Protein AF-A0A963RTE0-F1 (afdb_monomer_lite)

Foldseek 3Di:
DDKDKDKADDDPPGDDDDDQDKDKDKDKDWDDDDQPDDPDPPDDTDDPGDDIDIDIDIDSQKIKIKIKDLQAKKKKWKAWPWFWDFPPFTDQCQLKDKAKPDPLDGDHRHGSHGIGDIDIRQADDPDPDDNSIRTDMIIIGIDGHDDDGDDGHTDTDMDMDMDHD

pLDDT: mean 88.86, std 9.81, range [54.72, 98.31]

Radius of gyration: 22.23 Å; chains: 1; bounding box: 60×28×71 Å

Sequence (165 aa):
KFLFFRIGDGALPNVGGTTPAVSFNVSAAIPAQPTTPVSGSNTGVNWSGGAPSFTVTPSGNVLPVEVRSNGGQVSLRAAVTTPLTSGSATIPMSDVGVTSSDAALPAPAIPATGTGTAVNVTGGGSGAYNSLVTLRSANWTFSLASGNYAAGVYNGQVTFTASTP

Secondary structure (DSSP, 8-state):
--EEEEESSEETTEEP-S----EEEEEEEPPP---PPPSSTT------PPPPEEEEEEES-EEEEEEEESSSSEEEEEEEEEEEEETTEEE-GGGEEEEES-TTSPPPPPPSSEE---EEEPSEESSS--TTSEEEEEEEEEEEPP--PPSS--EEEEEEEEE--

Structure (mmCIF, N/CA/C/O backbone):
data_AF-A0A963RTE0-F1
#
_entry.id   AF-A0A963RTE0-F1
#
loop_
_atom_site.group_PDB
_atom_site.id
_atom_site.type_symbol
_atom_site.label_atom_id
_atom_site.label_alt_id
_atom_site.label_comp_id
_atom_site.label_asym_id
_atom_site.label_entity_id
_atom_site.label_seq_id
_atom_site.pdbx_PDB_ins_code
_atom_site.Cartn_x
_atom_site.Cartn_y
_atom_site.Cartn_z
_atom_site.occupancy
_atom_site.B_iso_or_equiv
_atom_site.auth_seq_id
_atom_site.auth_comp_id
_atom_site.auth_asym_id
_atom_site.auth_atom_id
_atom_site.pdbx_PDB_model_num
ATOM 1 N N . LYS A 1 1 ? 21.788 3.298 -18.375 1.00 78.81 1 LYS A N 1
ATOM 2 C CA . LYS A 1 1 ? 20.495 2.629 -18.094 1.00 78.81 1 LYS A CA 1
ATOM 3 C C . LYS A 1 1 ? 19.726 3.480 -17.100 1.00 78.81 1 LYS A C 1
ATOM 5 O O . LYS A 1 1 ? 20.361 4.028 -16.210 1.00 78.81 1 LYS A O 1
ATOM 10 N N . PHE A 1 2 ? 18.419 3.642 -17.282 1.00 88.31 2 PHE A N 1
ATOM 11 C CA . PHE A 1 2 ? 17.582 4.432 -16.385 1.00 88.31 2 PHE A CA 1
ATOM 12 C C . PHE A 1 2 ? 16.470 3.565 -15.786 1.00 88.31 2 PHE A C 1
ATOM 14 O O . PHE A 1 2 ? 15.949 2.651 -16.434 1.00 88.31 2 PHE A O 1
ATOM 21 N N . LEU A 1 3 ? 16.111 3.877 -14.548 1.00 91.44 3 LEU A N 1
ATOM 22 C CA . LEU A 1 3 ? 14.943 3.351 -13.867 1.00 91.44 3 LEU A CA 1
ATOM 23 C C . LEU A 1 3 ? 14.302 4.510 -13.115 1.00 91.44 3 LEU A C 1
ATOM 25 O O . LEU A 1 3 ? 14.962 5.196 -12.340 1.00 91.44 3 LEU A O 1
ATOM 29 N N . PHE A 1 4 ? 13.023 4.719 -13.371 1.00 91.50 4 PHE A N 1
ATOM 30 C CA . PHE A 1 4 ? 12.181 5.644 -12.644 1.00 91.50 4 PHE A CA 1
ATOM 31 C C . PHE A 1 4 ? 11.010 4.857 -12.076 1.00 91.50 4 PHE A C 1
ATOM 33 O O . PHE A 1 4 ? 10.331 4.127 -12.801 1.00 91.50 4 PHE A O 1
ATOM 40 N N . PHE A 1 5 ? 10.793 5.013 -10.781 1.00 92.19 5 PHE A N 1
ATOM 41 C CA . PHE A 1 5 ? 9.660 4.449 -10.077 1.00 92.19 5 PHE A CA 1
ATOM 42 C C . PHE A 1 5 ? 9.106 5.512 -9.141 1.00 92.19 5 PHE A C 1
ATOM 44 O O . PHE A 1 5 ? 9.869 6.135 -8.402 1.00 92.19 5 PHE A O 1
ATOM 51 N N . ARG A 1 6 ? 7.790 5.708 -9.179 1.00 91.25 6 ARG A N 1
ATOM 52 C CA . ARG A 1 6 ? 7.081 6.546 -8.214 1.00 91.25 6 ARG A CA 1
ATOM 53 C C . ARG A 1 6 ? 5.810 5.874 -7.729 1.00 91.25 6 ARG A C 1
ATOM 55 O O . ARG A 1 6 ? 5.199 5.084 -8.448 1.00 91.25 6 ARG A O 1
ATOM 62 N N . ILE A 1 7 ? 5.402 6.286 -6.540 1.00 91.94 7 ILE A N 1
ATOM 63 C CA . ILE A 1 7 ? 4.114 6.008 -5.921 1.00 91.94 7 ILE A CA 1
ATOM 64 C C . ILE A 1 7 ? 3.604 7.322 -5.326 1.00 91.94 7 ILE A C 1
ATOM 66 O O . ILE A 1 7 ? 4.371 8.035 -4.687 1.00 91.94 7 ILE A O 1
ATOM 70 N N . GLY A 1 8 ? 2.337 7.657 -5.558 1.00 89.12 8 GLY A N 1
ATOM 71 C CA . GLY A 1 8 ? 1.765 8.940 -5.161 1.00 89.12 8 GLY A CA 1
ATOM 72 C C . GLY A 1 8 ? 2.091 10.084 -6.128 1.00 89.12 8 GLY A C 1
ATOM 73 O O . GLY A 1 8 ? 2.030 9.931 -7.351 1.00 89.12 8 GLY A O 1
ATOM 74 N N . ASP A 1 9 ? 2.359 11.262 -5.573 1.00 81.00 9 ASP A N 1
ATOM 75 C CA . ASP A 1 9 ? 2.473 12.516 -6.315 1.00 81.00 9 ASP A CA 1
ATOM 76 C C . ASP A 1 9 ? 3.723 12.611 -7.213 1.00 81.00 9 ASP A C 1
ATOM 78 O O . ASP A 1 9 ? 4.615 11.760 -7.226 1.00 81.00 9 ASP A O 1
ATOM 82 N N . GLY A 1 10 ? 3.750 13.674 -8.022 1.00 72.19 10 GLY A N 1
ATOM 83 C CA . GLY A 1 10 ? 4.755 13.898 -9.063 1.00 72.19 10 GLY A CA 1
ATOM 84 C C . GLY A 1 10 ? 4.507 13.063 -10.318 1.00 72.19 10 GLY A C 1
ATOM 85 O O . GLY A 1 10 ? 3.739 12.119 -10.304 1.00 72.19 10 GLY A O 1
ATOM 86 N N . ALA A 1 11 ? 5.122 13.426 -11.433 1.00 70.81 11 ALA A N 1
ATOM 87 C CA . ALA A 1 11 ? 5.149 12.660 -12.677 1.00 70.81 11 ALA A CA 1
ATOM 88 C C . ALA A 1 11 ? 6.357 13.156 -13.464 1.00 70.81 11 ALA A C 1
ATOM 90 O O . ALA A 1 11 ? 6.621 14.359 -13.458 1.00 70.81 11 ALA A O 1
ATOM 91 N N . LEU A 1 12 ? 7.087 12.264 -14.141 1.00 69.75 12 LEU A N 1
ATOM 92 C CA . LEU A 1 12 ? 8.288 12.664 -14.884 1.00 69.75 12 LEU A CA 1
ATOM 93 C C . LEU A 1 12 ? 7.964 13.850 -15.825 1.00 69.75 12 LEU A C 1
ATOM 95 O O . LEU A 1 12 ? 7.004 13.738 -16.593 1.00 69.75 12 LEU A O 1
ATOM 99 N N . PRO A 1 13 ? 8.743 14.953 -15.805 1.00 75.38 13 PRO A N 1
ATOM 100 C CA . PRO A 1 13 ? 10.068 15.115 -15.184 1.00 75.38 13 PRO A CA 1
ATOM 101 C C . PRO A 1 13 ? 10.089 15.559 -13.714 1.00 75.38 13 PRO A C 1
ATOM 103 O O . PRO A 1 13 ? 11.165 15.617 -13.123 1.00 75.38 13 PRO A O 1
ATOM 106 N N . ASN A 1 14 ? 8.941 15.838 -13.104 1.00 75.44 14 ASN A N 1
ATOM 107 C CA . ASN A 1 14 ? 8.861 16.349 -11.741 1.00 75.44 14 ASN A CA 1
ATOM 108 C C . ASN A 1 14 ? 8.781 15.179 -10.752 1.00 75.44 14 ASN A C 1
ATOM 110 O O . ASN A 1 14 ? 7.834 14.389 -10.777 1.00 75.44 14 ASN A O 1
ATOM 114 N N . VAL A 1 15 ? 9.770 15.062 -9.869 1.00 64.12 15 VAL A N 1
ATOM 115 C CA . VAL A 1 15 ? 9.725 14.094 -8.765 1.00 64.12 15 VAL A CA 1
ATOM 116 C C . VAL A 1 15 ? 8.731 14.603 -7.716 1.00 64.12 15 VAL A C 1
ATOM 118 O O . VAL A 1 15 ? 8.748 15.789 -7.386 1.00 64.12 15 VAL A O 1
ATOM 121 N N . GLY A 1 16 ? 7.845 13.727 -7.232 1.00 67.50 16 GLY A N 1
ATOM 122 C CA . GLY A 1 16 ? 6.977 14.023 -6.089 1.00 67.50 16 GLY A CA 1
ATOM 123 C C . GLY A 1 16 ? 7.820 14.324 -4.853 1.00 67.50 16 GLY A C 1
ATOM 124 O O . GLY A 1 16 ? 8.889 13.742 -4.670 1.00 67.50 16 GLY A O 1
ATOM 125 N N . GLY A 1 17 ? 7.383 15.280 -4.039 1.00 65.81 17 GLY A N 1
ATOM 126 C CA . GLY A 1 17 ? 8.150 15.753 -2.881 1.00 65.81 17 GLY A CA 1
ATOM 127 C C . GLY A 1 17 ? 7.633 15.221 -1.550 1.00 65.81 17 GLY A C 1
ATOM 128 O O . GLY A 1 17 ? 8.269 15.431 -0.518 1.00 65.81 17 GLY A O 1
ATOM 129 N N . THR A 1 18 ? 6.471 14.567 -1.558 1.00 80.44 18 THR A N 1
ATOM 130 C CA . THR A 1 18 ? 5.769 14.163 -0.342 1.00 80.44 18 THR A CA 1
ATOM 131 C C . THR A 1 18 ? 5.742 12.654 -0.192 1.00 80.44 18 THR A C 1
ATOM 133 O O . THR A 1 18 ? 5.556 11.924 -1.159 1.00 80.44 18 THR A O 1
ATOM 136 N N . THR A 1 19 ? 5.912 12.169 1.036 1.00 86.50 19 THR A N 1
ATOM 137 C CA . THR A 1 19 ? 5.650 10.762 1.340 1.00 86.50 19 THR A CA 1
ATOM 138 C C . THR A 1 19 ? 4.141 10.533 1.255 1.00 86.50 19 THR A C 1
ATOM 140 O O . THR A 1 19 ? 3.408 11.162 2.025 1.00 86.50 19 THR A O 1
ATOM 143 N N . PRO A 1 20 ? 3.649 9.652 0.367 1.00 91.44 20 PRO A N 1
ATOM 144 C CA . PRO A 1 20 ? 2.222 9.387 0.273 1.00 91.44 20 PRO A CA 1
ATOM 145 C C . PRO A 1 20 ? 1.702 8.790 1.581 1.00 91.44 20 PRO A C 1
ATOM 147 O O . PRO A 1 20 ? 2.325 7.891 2.149 1.00 91.44 20 PRO A O 1
ATOM 150 N N . ALA A 1 21 ? 0.549 9.271 2.043 1.00 93.94 21 ALA A N 1
ATOM 151 C CA . ALA A 1 21 ? -0.100 8.778 3.249 1.00 93.94 21 ALA A CA 1
ATOM 152 C C . ALA A 1 21 ? -1.413 8.075 2.895 1.00 93.94 21 ALA A C 1
ATOM 154 O O . ALA A 1 21 ? -2.278 8.646 2.232 1.00 93.94 21 ALA A O 1
ATOM 155 N N . VAL A 1 22 ? -1.561 6.845 3.382 1.00 96.50 22 VAL A N 1
ATOM 156 C CA . VAL A 1 22 ? -2.814 6.088 3.361 1.00 96.50 22 VAL A CA 1
ATOM 157 C C . VAL A 1 22 ? -3.285 5.944 4.798 1.00 96.50 22 VAL A C 1
ATOM 159 O O . VAL A 1 22 ? -2.493 5.611 5.677 1.00 96.50 22 VAL A O 1
ATOM 162 N N . SER A 1 23 ? -4.570 6.180 5.041 1.00 97.12 23 SER A N 1
ATOM 163 C CA . SER A 1 23 ? -5.158 6.030 6.371 1.00 97.12 23 SER A CA 1
ATOM 164 C C . SER A 1 23 ? -6.443 5.218 6.316 1.00 97.12 23 SER A C 1
ATOM 166 O O . SER A 1 23 ? -7.172 5.236 5.323 1.00 97.12 23 SER A O 1
ATOM 168 N N . PHE A 1 24 ? -6.716 4.510 7.407 1.00 97.25 24 PHE A N 1
ATOM 169 C CA . PHE A 1 24 ? -7.929 3.730 7.598 1.00 97.25 24 PHE A CA 1
ATOM 170 C C . PHE A 1 24 ? -8.512 4.084 8.958 1.00 97.25 24 PHE A C 1
ATOM 172 O O . PHE A 1 24 ? -7.833 3.961 9.976 1.00 97.25 24 PHE A O 1
ATOM 179 N N . ASN A 1 25 ? -9.766 4.525 8.979 1.00 95.62 25 ASN A N 1
ATOM 180 C CA . ASN A 1 25 ? -10.509 4.707 10.215 1.00 95.62 25 ASN A CA 1
ATOM 181 C C . ASN A 1 25 ? -11.378 3.471 10.450 1.00 95.62 25 ASN A C 1
ATOM 183 O O . ASN A 1 25 ? -12.228 3.155 9.617 1.00 95.62 25 ASN A O 1
ATOM 187 N N . VAL A 1 26 ? -11.149 2.774 11.561 1.00 93.31 26 VAL A N 1
ATOM 188 C CA . VAL A 1 26 ? -11.962 1.629 11.975 1.00 93.31 26 VAL A CA 1
ATOM 189 C C . VAL A 1 26 ? -12.948 2.103 13.033 1.00 93.31 26 VAL A C 1
ATOM 191 O O . VAL A 1 26 ? -12.556 2.416 14.156 1.00 93.31 26 VAL A O 1
ATOM 194 N N . SER A 1 27 ? -14.230 2.155 12.682 1.00 90.19 27 SER A N 1
ATOM 195 C CA . SER A 1 27 ? -15.298 2.556 13.596 1.00 90.19 27 SER A CA 1
ATOM 196 C C . SER A 1 27 ? -16.129 1.352 14.025 1.00 90.19 27 SER A C 1
ATOM 198 O O . SER A 1 27 ? -16.517 0.513 13.210 1.00 90.19 27 SER A O 1
ATOM 200 N N . ALA A 1 28 ? -16.406 1.273 15.325 1.00 88.62 28 ALA A N 1
ATOM 201 C CA . ALA A 1 28 ? -17.352 0.319 15.882 1.00 88.62 28 ALA A CA 1
ATOM 202 C C . ALA A 1 28 ? -18.735 0.971 15.976 1.00 88.62 28 ALA A C 1
ATOM 204 O O . ALA A 1 28 ? -18.864 2.104 16.440 1.00 88.62 28 ALA A O 1
ATOM 205 N N . ALA A 1 29 ? -19.769 0.239 15.580 1.00 87.94 29 ALA A N 1
ATOM 206 C CA . ALA A 1 29 ? -21.155 0.610 15.809 1.00 87.94 29 ALA A CA 1
ATOM 207 C C . ALA A 1 29 ? -21.839 -0.498 16.608 1.00 87.94 29 ALA A C 1
ATOM 209 O O . ALA A 1 29 ?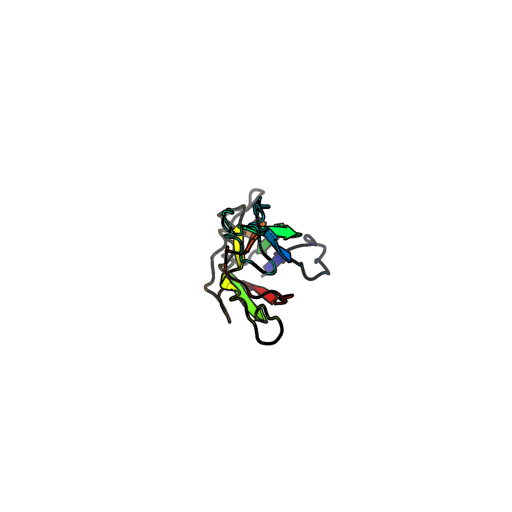 -21.816 -1.668 16.221 1.00 87.94 29 ALA A O 1
ATOM 210 N N . ILE A 1 30 ? -22.448 -0.117 17.728 1.00 85.25 30 ILE A N 1
ATOM 211 C CA . ILE A 1 30 ? -23.309 -0.994 18.516 1.00 85.25 30 ILE A CA 1
ATOM 212 C C . ILE A 1 30 ? -24.747 -0.646 18.121 1.00 85.25 30 ILE A C 1
ATOM 214 O O . ILE A 1 30 ? -25.152 0.503 18.320 1.00 85.25 30 ILE A O 1
ATOM 218 N N . PRO A 1 31 ? -25.519 -1.581 17.539 1.00 86.00 31 PRO A N 1
ATOM 219 C CA . PRO A 1 31 ? -26.912 -1.324 17.205 1.00 86.00 31 PRO A CA 1
ATOM 220 C C . PRO A 1 31 ? -27.695 -0.876 18.441 1.00 86.00 31 PRO A C 1
ATOM 222 O O . PRO A 1 31 ? -27.592 -1.495 19.500 1.00 86.00 31 PRO A O 1
ATOM 225 N N . ALA A 1 32 ? -28.498 0.182 18.310 1.00 77.06 32 ALA A N 1
ATOM 226 C CA . ALA A 1 32 ? -29.394 0.593 19.384 1.00 77.06 32 ALA A CA 1
ATOM 227 C C . ALA A 1 32 ? -30.380 -0.538 19.714 1.00 77.06 32 ALA A C 1
ATOM 229 O O . ALA A 1 32 ? -30.793 -1.300 18.833 1.00 77.06 32 ALA A O 1
ATOM 230 N N . GLN A 1 33 ? -30.766 -0.638 20.984 1.00 73.81 33 GLN A N 1
ATOM 231 C CA . GLN A 1 33 ? -31.747 -1.614 21.439 1.00 73.81 33 GLN A CA 1
ATOM 232 C C . GLN A 1 33 ? -32.795 -1.004 22.353 1.00 73.81 33 GLN A C 1
ATOM 234 O O . GLN A 1 33 ? -32.476 -0.103 23.131 1.00 73.81 33 GLN A O 1
ATOM 239 N N . PRO A 1 34 ? -34.018 -1.555 22.339 1.00 64.19 34 PRO A N 1
ATOM 240 C CA . PRO A 1 34 ? -34.906 -1.440 23.473 1.00 64.19 34 PRO A CA 1
ATOM 241 C C . PRO A 1 34 ? -34.399 -2.368 24.583 1.00 64.19 34 PRO A C 1
ATOM 243 O O . PRO A 1 34 ? -34.401 -3.586 24.431 1.00 64.19 34 PRO A O 1
ATOM 246 N N . THR A 1 35 ? -34.007 -1.812 25.723 1.00 72.56 35 THR A N 1
ATOM 247 C CA . THR A 1 35 ? -33.994 -2.559 26.982 1.00 72.56 35 THR A CA 1
ATOM 248 C C . THR A 1 35 ? -35.277 -2.211 27.716 1.00 72.56 35 THR A C 1
ATOM 250 O O . THR A 1 35 ? -35.398 -1.140 28.302 1.00 72.56 35 THR A O 1
ATOM 253 N N . THR A 1 36 ? -36.290 -3.073 27.636 1.00 77.31 36 THR A N 1
ATOM 254 C CA . THR A 1 36 ? -37.507 -2.867 28.428 1.00 77.31 36 THR A CA 1
ATOM 255 C C . THR A 1 36 ? -37.125 -2.931 29.909 1.00 77.31 36 THR A C 1
ATOM 257 O O . THR A 1 36 ? -36.630 -3.976 30.340 1.00 77.31 36 THR A O 1
ATOM 260 N N . PRO A 1 37 ? -37.301 -1.851 30.694 1.00 75.31 37 PRO A N 1
ATOM 261 C CA . PRO A 1 37 ? -36.938 -1.865 32.104 1.00 75.31 37 PRO A CA 1
ATOM 262 C C . PRO A 1 37 ? -37.744 -2.929 32.851 1.00 75.31 37 PRO A C 1
ATOM 264 O O . PRO A 1 37 ? -38.952 -3.056 32.647 1.00 75.31 37 PRO A O 1
ATOM 267 N N . VAL A 1 38 ? -37.081 -3.681 33.727 1.00 78.88 38 VAL A N 1
ATOM 268 C CA . VAL A 1 38 ? -37.746 -4.617 34.641 1.00 78.88 38 VAL A CA 1
ATOM 269 C C . VAL A 1 38 ? -37.992 -3.894 35.962 1.00 78.88 38 VAL A C 1
ATOM 271 O O . VAL A 1 38 ? -37.190 -3.062 36.379 1.00 78.88 38 VAL A O 1
ATOM 274 N N . SER A 1 39 ? -39.119 -4.175 36.614 1.00 85.81 39 SER A N 1
ATOM 275 C CA . SER A 1 39 ? -39.422 -3.590 37.921 1.00 85.81 39 SER A CA 1
ATOM 276 C C . SER A 1 39 ? -38.385 -4.018 38.964 1.00 85.81 39 SER A C 1
ATOM 278 O O . SER A 1 39 ? -38.187 -5.212 39.185 1.00 85.81 39 SER A O 1
ATOM 280 N N . GLY A 1 40 ? -37.785 -3.043 39.645 1.00 82.12 40 GLY A N 1
ATOM 281 C CA . GLY A 1 40 ? -36.796 -3.250 40.702 1.00 82.12 40 GLY A CA 1
ATOM 282 C C . GLY A 1 40 ? -35.595 -2.315 40.559 1.00 82.12 40 GLY A C 1
ATOM 283 O O . GLY A 1 40 ? -35.242 -1.886 39.464 1.00 82.12 40 GLY A O 1
ATOM 284 N N . SER A 1 41 ? -34.956 -1.973 41.675 1.00 84.00 41 SER A N 1
ATOM 285 C CA . SER A 1 41 ? -33.727 -1.173 41.652 1.00 84.00 41 SER A CA 1
ATOM 286 C C . SER A 1 41 ? -32.534 -2.040 41.247 1.00 84.00 41 SER A C 1
ATOM 288 O O . SER A 1 41 ? -32.339 -3.114 41.811 1.00 84.00 41 SER A O 1
ATOM 290 N N . ASN A 1 42 ? -31.706 -1.547 40.319 1.00 82.06 42 ASN A N 1
ATOM 291 C CA . ASN A 1 42 ? -30.460 -2.192 39.879 1.00 82.06 42 ASN A CA 1
ATOM 292 C C . ASN A 1 42 ? -30.638 -3.604 39.271 1.00 82.06 42 ASN A C 1
ATOM 294 O O . ASN A 1 42 ? -29.780 -4.473 39.427 1.00 82.06 42 ASN A O 1
ATOM 298 N N . THR A 1 43 ? -31.755 -3.854 38.583 1.00 82.94 43 THR A N 1
ATOM 299 C CA . THR A 1 43 ? -31.999 -5.125 37.884 1.00 82.94 43 THR A CA 1
ATOM 300 C C . THR A 1 43 ? -31.338 -5.134 36.508 1.00 82.94 43 THR A C 1
ATOM 302 O O . THR A 1 43 ? -31.581 -4.240 35.695 1.00 82.94 43 THR A O 1
ATOM 305 N N . GLY A 1 44 ? -30.539 -6.165 36.224 1.00 80.56 44 GLY A N 1
ATOM 306 C CA . GLY A 1 44 ? -29.977 -6.386 34.893 1.00 80.56 44 GLY A CA 1
ATOM 307 C C . GLY A 1 44 ? -31.070 -6.636 33.849 1.00 80.56 44 GLY A C 1
ATOM 308 O O . GLY A 1 44 ? -32.034 -7.355 34.105 1.00 80.56 44 GLY A O 1
ATOM 309 N N . VAL A 1 45 ? -30.905 -6.049 32.666 1.00 79.75 45 VAL A N 1
ATOM 310 C CA . VAL A 1 45 ? -31.756 -6.259 31.487 1.00 79.75 45 VAL A CA 1
ATOM 311 C C . VAL A 1 45 ? -30.948 -6.983 30.422 1.00 79.75 45 VAL A C 1
ATOM 313 O O . VAL A 1 45 ? -29.803 -6.616 30.155 1.00 79.75 45 VAL A O 1
ATOM 316 N N . ASN A 1 46 ? -31.538 -8.011 29.813 1.00 76.56 46 ASN A N 1
ATOM 317 C CA . ASN A 1 46 ? -30.883 -8.728 28.726 1.00 76.56 46 ASN A CA 1
ATOM 318 C C . ASN A 1 46 ? -30.721 -7.813 27.512 1.00 76.56 46 ASN A C 1
ATOM 320 O O . ASN A 1 46 ? -31.671 -7.169 27.067 1.00 76.56 46 ASN A O 1
ATOM 324 N N . TRP A 1 47 ? -29.515 -7.802 26.954 1.00 74.94 47 TRP A N 1
ATOM 325 C CA . TRP A 1 47 ? -29.248 -7.170 25.673 1.00 74.94 47 TRP A CA 1
ATOM 326 C C . TRP A 1 47 ? -29.736 -8.084 24.543 1.00 74.94 47 TRP A C 1
ATOM 328 O O . TRP A 1 47 ? -29.141 -9.130 24.295 1.00 74.94 47 TRP A O 1
ATOM 338 N N . SER A 1 48 ? -30.814 -7.698 23.854 1.00 75.19 48 SER A N 1
ATOM 339 C CA . SER A 1 48 ? -31.373 -8.435 22.705 1.00 75.19 48 SER A CA 1
ATOM 340 C C . SER A 1 48 ? -30.885 -7.922 21.346 1.00 75.19 48 SER A C 1
ATOM 342 O O . SER A 1 48 ? -31.503 -8.199 20.319 1.00 75.19 48 SER A O 1
ATOM 344 N N . GLY A 1 49 ? -29.815 -7.126 21.326 1.00 76.12 49 GLY A N 1
ATOM 345 C CA . GLY A 1 49 ? -29.363 -6.463 20.110 1.00 76.12 49 GLY A CA 1
ATOM 346 C C . GLY A 1 49 ? -28.540 -7.290 19.169 1.00 76.12 49 GLY A C 1
ATOM 347 O O . GLY A 1 49 ? -27.938 -8.290 19.547 1.00 76.12 49 GLY A O 1
ATOM 348 N N . GLY A 1 50 ? -28.491 -6.802 17.928 1.00 81.50 50 GLY A N 1
ATOM 349 C CA . GLY A 1 50 ? -27.544 -7.292 16.940 1.00 81.50 50 GLY A CA 1
ATOM 350 C C . GLY A 1 50 ? -26.108 -7.172 17.449 1.00 81.50 50 GLY A C 1
ATOM 351 O O . GLY A 1 50 ? -25.793 -6.327 18.294 1.00 81.50 50 GLY A O 1
ATOM 352 N N . ALA A 1 51 ? -25.239 -8.033 16.923 1.00 83.38 51 ALA A N 1
ATOM 353 C CA . ALA A 1 51 ? -23.817 -7.979 17.221 1.00 83.38 51 ALA A CA 1
ATOM 354 C C . ALA A 1 51 ? -23.229 -6.609 16.821 1.00 83.38 51 ALA A C 1
ATOM 356 O O . ALA A 1 51 ? -23.673 -6.026 15.825 1.00 83.38 51 ALA A O 1
ATOM 357 N N . PRO A 1 52 ? -22.226 -6.094 17.557 1.00 86.06 52 PRO A N 1
ATOM 358 C CA . PRO A 1 52 ? -21.463 -4.936 17.118 1.00 86.06 52 PRO A CA 1
ATOM 359 C C . PRO A 1 52 ? -20.879 -5.159 15.721 1.00 86.06 52 PRO A C 1
ATOM 361 O O . PRO A 1 52 ? -20.398 -6.247 15.402 1.00 86.06 52 PRO A O 1
ATOM 364 N N . SER A 1 53 ? -20.898 -4.115 14.902 1.00 88.00 53 SER A N 1
ATOM 365 C CA . SER A 1 53 ? -20.291 -4.118 13.572 1.00 88.00 53 SER A CA 1
ATOM 366 C C . SER A 1 53 ? -19.077 -3.203 13.539 1.00 88.00 53 SER A C 1
ATOM 368 O O . SER A 1 53 ? -19.081 -2.152 14.182 1.00 88.00 53 SER A O 1
ATOM 370 N N . PHE A 1 54 ? -18.081 -3.560 12.735 1.00 88.56 54 PHE A N 1
ATOM 371 C CA . PHE A 1 54 ? -16.915 -2.724 12.472 1.00 88.56 54 PHE A CA 1
ATOM 372 C C . PHE A 1 54 ? -16.909 -2.306 11.007 1.00 88.56 54 PHE A C 1
ATOM 374 O O . PHE A 1 54 ? -17.131 -3.132 10.124 1.00 88.56 54 PHE A O 1
ATOM 381 N N . THR A 1 55 ? -16.654 -1.026 10.755 1.00 91.44 55 THR A N 1
ATOM 382 C CA . THR A 1 55 ? -16.510 -0.479 9.403 1.00 91.44 55 THR A CA 1
ATOM 383 C C . THR A 1 55 ? -15.115 0.095 9.239 1.00 91.44 55 THR A C 1
ATOM 385 O O . THR A 1 55 ? -14.621 0.789 10.123 1.00 91.44 55 THR A O 1
ATOM 388 N N . VAL A 1 56 ? -14.490 -0.189 8.098 1.00 94.69 56 VAL A N 1
ATOM 389 C CA . VAL A 1 56 ? -13.209 0.397 7.704 1.00 94.69 56 VAL A CA 1
ATOM 390 C C . VAL A 1 56 ? -13.477 1.474 6.660 1.00 94.69 56 VAL A C 1
ATOM 392 O O . VAL A 1 56 ? -13.926 1.170 5.557 1.00 94.69 56 VAL A O 1
ATOM 395 N N . THR A 1 57 ? -13.169 2.723 6.992 1.00 95.75 57 THR A N 1
ATOM 396 C CA . THR A 1 57 ? -13.270 3.859 6.072 1.00 95.75 57 THR A CA 1
ATOM 397 C C . THR A 1 57 ? -11.867 4.290 5.642 1.00 95.75 57 THR A C 1
ATOM 399 O O . THR A 1 57 ? -11.135 4.859 6.459 1.00 95.75 57 THR A O 1
ATOM 402 N N . PRO A 1 58 ? -11.455 4.021 4.392 1.00 97.12 58 PRO A N 1
ATOM 403 C CA . PRO A 1 58 ? -10.161 4.457 3.885 1.00 97.12 58 PRO A CA 1
ATOM 404 C C . PRO A 1 58 ? -10.154 5.947 3.506 1.00 97.12 58 PRO A C 1
ATOM 406 O O . PRO A 1 58 ? -11.166 6.498 3.078 1.00 97.12 58 PRO A O 1
ATOM 409 N N . SER A 1 59 ? -8.989 6.587 3.601 1.00 97.19 59 SER A N 1
ATOM 410 C CA . SER A 1 59 ? -8.725 7.931 3.078 1.00 97.19 59 SER A CA 1
ATOM 411 C C . SER A 1 59 ? -7.326 7.993 2.460 1.00 97.19 59 SER A C 1
ATOM 413 O O . SER A 1 59 ? -6.366 7.462 3.027 1.00 97.19 59 SER A O 1
ATOM 415 N N . GLY A 1 60 ? -7.217 8.601 1.274 1.00 95.12 60 GLY A N 1
ATOM 416 C CA . GLY A 1 60 ? -5.967 8.657 0.502 1.00 95.12 60 GLY A CA 1
ATOM 417 C C . GLY A 1 60 ? -5.478 7.293 -0.004 1.00 95.12 60 GLY A C 1
ATOM 418 O O . GLY A 1 60 ? -4.320 7.155 -0.374 1.00 95.12 60 GLY A O 1
ATOM 419 N N . ASN A 1 61 ? -6.336 6.269 -0.018 1.00 96.81 61 ASN A N 1
ATOM 420 C CA . ASN A 1 61 ? -5.946 4.878 -0.258 1.00 96.81 61 ASN A CA 1
ATOM 421 C C . ASN A 1 61 ? -5.730 4.502 -1.726 1.00 96.81 61 ASN A C 1
ATOM 423 O O . ASN A 1 61 ? -5.417 3.350 -2.004 1.00 96.81 61 ASN A O 1
ATOM 427 N N . VAL A 1 62 ? -5.912 5.430 -2.660 1.00 97.00 62 VAL A N 1
ATOM 428 C CA . VAL A 1 62 ? -5.614 5.211 -4.076 1.00 97.00 62 VAL A CA 1
ATOM 429 C C . VAL A 1 62 ? -4.395 6.045 -4.428 1.00 97.00 62 VAL A C 1
ATOM 431 O O . VAL A 1 62 ? -4.467 7.272 -4.446 1.00 97.00 62 VAL A O 1
ATOM 434 N N . LEU A 1 63 ? -3.278 5.377 -4.707 1.00 95.38 63 LEU A N 1
ATOM 435 C CA . LEU A 1 63 ? -2.023 6.023 -5.069 1.00 95.38 63 LEU A CA 1
ATOM 436 C C . LEU A 1 63 ? -1.710 5.764 -6.547 1.00 95.38 63 LEU A C 1
ATOM 438 O O . LEU A 1 63 ? -1.629 4.600 -6.949 1.00 95.38 63 LEU A O 1
ATOM 442 N N . PRO A 1 64 ? -1.508 6.806 -7.370 1.00 94.31 64 PRO A N 1
ATOM 443 C CA . PRO A 1 64 ? -1.011 6.613 -8.722 1.00 94.31 64 PRO A CA 1
ATOM 444 C C . PRO A 1 64 ? 0.435 6.112 -8.677 1.00 94.31 64 PRO A C 1
ATOM 446 O O . PRO A 1 64 ? 1.243 6.550 -7.862 1.00 94.31 64 PRO A O 1
ATOM 449 N N . VAL A 1 65 ? 0.763 5.179 -9.559 1.00 94.00 65 VAL A N 1
ATOM 450 C CA . VAL A 1 65 ? 2.068 4.523 -9.641 1.00 94.00 65 VAL A CA 1
ATOM 451 C C . VAL A 1 65 ? 2.554 4.572 -11.067 1.00 94.00 65 VAL A C 1
ATOM 453 O O . VAL A 1 65 ? 1.780 4.414 -12.010 1.00 94.00 65 VAL A O 1
ATOM 456 N N . GLU A 1 66 ? 3.853 4.773 -11.231 1.00 92.88 66 GLU A N 1
ATOM 457 C CA . GLU A 1 66 ? 4.475 4.804 -12.541 1.00 92.88 66 GLU A CA 1
ATOM 458 C C . GLU A 1 66 ? 5.850 4.150 -12.511 1.00 92.88 66 GLU A C 1
ATOM 460 O O . GLU A 1 66 ? 6.663 4.400 -11.621 1.00 92.88 66 GLU A O 1
ATOM 465 N N . VAL A 1 67 ? 6.101 3.324 -13.526 1.00 92.31 67 VAL A N 1
ATOM 466 C CA . VAL A 1 67 ? 7.379 2.659 -13.762 1.00 92.31 67 VAL A CA 1
ATOM 467 C C . VAL A 1 67 ? 7.833 2.987 -15.174 1.00 92.31 67 VAL A C 1
ATOM 469 O O . VAL A 1 67 ? 7.130 2.700 -16.147 1.00 92.31 67 VAL A O 1
ATOM 472 N N . ARG A 1 68 ? 9.035 3.552 -15.290 1.00 90.81 68 ARG A N 1
ATOM 473 C CA . ARG A 1 68 ? 9.704 3.785 -16.569 1.00 90.81 68 ARG A CA 1
ATOM 474 C C . ARG A 1 68 ? 11.112 3.203 -16.542 1.00 90.81 68 ARG A C 1
ATOM 476 O O . ARG A 1 68 ? 11.870 3.479 -15.615 1.00 90.81 68 ARG A O 1
ATOM 483 N N . SER A 1 69 ? 11.495 2.421 -17.546 1.00 91.44 69 SER A N 1
ATOM 484 C CA . SER A 1 69 ? 12.866 1.910 -17.651 1.00 91.44 69 SER A CA 1
ATOM 485 C C . SER A 1 69 ? 13.238 1.489 -19.069 1.00 91.44 69 SER A C 1
ATOM 487 O O . SER A 1 69 ? 12.420 0.902 -19.768 1.00 91.44 69 SER A O 1
ATOM 489 N N . ASN A 1 70 ? 14.497 1.708 -19.464 1.00 89.38 70 ASN A N 1
ATOM 490 C CA . ASN A 1 70 ? 15.120 1.087 -20.646 1.00 89.38 70 ASN A CA 1
ATOM 491 C C . ASN A 1 70 ? 16.049 -0.087 -20.284 1.00 89.38 70 ASN A C 1
ATOM 493 O O . ASN A 1 70 ? 16.938 -0.452 -21.047 1.00 89.38 70 ASN A O 1
ATOM 497 N N . GLY A 1 71 ? 15.896 -0.618 -19.073 1.00 84.25 71 GLY A N 1
ATOM 498 C CA . GLY A 1 71 ? 16.780 -1.605 -18.477 1.00 84.25 71 GLY A CA 1
ATOM 499 C C . GLY A 1 71 ? 16.369 -3.061 -18.658 1.00 84.25 71 GLY A C 1
ATOM 500 O O . GLY A 1 71 ? 16.944 -3.909 -17.980 1.00 84.25 71 GLY A O 1
ATOM 501 N N . GLY A 1 72 ? 15.375 -3.353 -19.495 1.00 80.56 72 GLY A N 1
ATOM 502 C CA . GLY A 1 72 ? 14.709 -4.655 -19.525 1.00 80.56 72 GLY A CA 1
ATOM 503 C C . GLY A 1 72 ? 13.617 -4.772 -18.456 1.00 80.56 72 GLY A C 1
ATOM 504 O O . GLY A 1 72 ? 12.988 -3.776 -18.093 1.00 80.56 72 GLY A O 1
ATOM 505 N N . GLN A 1 73 ? 13.375 -5.995 -17.974 1.00 85.25 73 GLN A N 1
ATOM 506 C CA . GLN A 1 73 ? 12.334 -6.276 -16.981 1.00 85.25 73 GLN A CA 1
ATOM 507 C C . GLN A 1 73 ? 12.614 -5.550 -15.656 1.00 85.25 73 GLN A C 1
ATOM 509 O O . GLN A 1 73 ? 13.732 -5.584 -15.137 1.00 85.25 73 GLN A O 1
ATOM 514 N N . VAL A 1 74 ? 11.579 -4.913 -15.104 1.00 93.06 74 VAL A N 1
ATOM 515 C CA . VAL A 1 74 ? 11.618 -4.277 -13.781 1.00 93.06 74 VAL A CA 1
ATOM 516 C C . VAL A 1 74 ? 11.050 -5.246 -12.750 1.00 93.06 74 VAL A C 1
ATOM 518 O O . VAL A 1 74 ? 9.979 -5.816 -12.951 1.00 93.06 74 VAL A O 1
ATOM 521 N N . SER A 1 75 ? 11.755 -5.407 -11.636 1.00 95.44 75 SER A N 1
ATOM 522 C CA . SER A 1 75 ? 11.292 -6.145 -10.464 1.00 95.44 75 SER A CA 1
ATOM 523 C C . SER A 1 75 ? 10.870 -5.159 -9.377 1.00 95.44 75 SER A C 1
ATOM 525 O O . SER A 1 75 ? 11.605 -4.212 -9.097 1.00 95.44 75 SER A O 1
ATOM 527 N N . LEU A 1 76 ? 9.696 -5.362 -8.779 1.00 97.25 76 LEU A N 1
ATOM 528 C CA . LEU A 1 76 ? 9.157 -4.553 -7.684 1.00 97.25 76 LEU A CA 1
ATOM 529 C C . LEU A 1 76 ? 9.030 -5.397 -6.419 1.00 97.25 76 LEU A C 1
ATOM 531 O O . LEU A 1 76 ? 8.568 -6.532 -6.478 1.00 97.25 76 LEU A O 1
ATOM 535 N N . ARG A 1 77 ? 9.371 -4.837 -5.260 1.00 97.62 77 ARG A N 1
ATOM 536 C CA . ARG A 1 77 ? 9.134 -5.471 -3.952 1.00 97.62 77 ARG A CA 1
ATOM 537 C C . ARG A 1 77 ? 8.654 -4.460 -2.921 1.00 97.62 77 ARG A C 1
ATOM 539 O O . ARG A 1 77 ? 9.000 -3.284 -3.021 1.00 97.62 77 ARG A O 1
ATOM 546 N N . ALA A 1 78 ? 7.908 -4.937 -1.932 1.00 98.12 78 ALA A N 1
ATOM 547 C CA . ALA A 1 78 ? 7.535 -4.182 -0.742 1.00 98.12 78 ALA A CA 1
ATOM 548 C C . ALA A 1 78 ? 8.397 -4.623 0.448 1.00 98.12 78 ALA A C 1
ATOM 550 O O . ALA A 1 78 ? 8.694 -5.810 0.600 1.00 98.12 78 ALA A O 1
ATOM 551 N N . ALA A 1 79 ? 8.782 -3.679 1.298 1.00 98.06 79 ALA A N 1
ATOM 552 C CA . ALA A 1 79 ? 9.446 -3.937 2.566 1.00 98.06 79 ALA A CA 1
ATOM 553 C C . ALA A 1 79 ? 8.800 -3.103 3.673 1.00 98.06 79 ALA A C 1
ATOM 555 O O . ALA A 1 79 ? 8.555 -1.912 3.497 1.00 98.06 79 ALA A O 1
ATOM 556 N N . VAL A 1 80 ? 8.527 -3.722 4.815 1.00 98.12 80 VAL A N 1
ATOM 557 C CA . VAL A 1 80 ? 8.018 -3.041 6.006 1.00 98.12 80 VAL A CA 1
ATOM 558 C C . VAL A 1 80 ? 9.201 -2.420 6.732 1.00 98.12 80 VAL A C 1
ATOM 560 O O . VAL A 1 80 ? 10.012 -3.135 7.321 1.00 98.12 80 VAL A O 1
ATOM 563 N N . THR A 1 81 ? 9.302 -1.095 6.676 1.00 95.94 81 THR A N 1
ATOM 564 C CA . THR A 1 81 ? 10.367 -0.335 7.345 1.00 95.94 81 THR A CA 1
ATOM 565 C C . THR A 1 81 ? 10.041 -0.142 8.820 1.00 95.94 81 THR A C 1
ATOM 567 O O . THR A 1 81 ? 10.906 -0.307 9.676 1.00 95.94 81 THR A O 1
ATOM 570 N N . THR A 1 82 ? 8.778 0.166 9.124 1.00 95.56 82 THR A N 1
ATOM 571 C CA . THR A 1 82 ? 8.263 0.227 10.495 1.00 95.56 82 THR A CA 1
ATOM 572 C C . THR A 1 82 ? 6.893 -0.452 10.561 1.00 95.56 82 THR A C 1
ATOM 574 O O . THR A 1 82 ? 6.058 -0.208 9.685 1.00 95.56 82 THR A O 1
ATOM 577 N N . PRO A 1 83 ? 6.643 -1.327 11.553 1.00 94.38 83 PRO A N 1
ATOM 578 C CA . PRO A 1 83 ? 5.340 -1.968 11.717 1.00 94.38 83 PRO A CA 1
ATOM 579 C C . PRO A 1 83 ? 4.271 -0.946 12.119 1.00 94.38 83 PRO A C 1
ATOM 581 O O . PRO A 1 83 ? 4.600 0.120 12.634 1.00 94.38 83 PRO A O 1
ATOM 584 N N . LEU A 1 84 ? 2.995 -1.286 11.927 1.00 96.25 84 LEU A N 1
ATOM 585 C CA . LEU A 1 84 ? 1.878 -0.511 12.472 1.00 96.25 84 LEU A CA 1
ATOM 586 C C . LEU A 1 84 ? 1.829 -0.699 13.990 1.00 96.25 84 LEU A C 1
ATOM 588 O O . LEU A 1 84 ? 1.481 -1.782 14.462 1.00 96.25 84 LEU A O 1
ATOM 592 N N . THR A 1 85 ? 2.161 0.339 14.760 1.00 96.81 85 THR A N 1
ATOM 593 C CA . THR A 1 85 ? 2.203 0.257 16.231 1.00 96.81 85 THR A CA 1
ATOM 594 C C . THR A 1 85 ? 1.388 1.347 16.918 1.00 96.81 85 THR A C 1
ATOM 596 O O . THR A 1 85 ? 1.313 2.483 16.449 1.00 96.81 85 THR A O 1
ATOM 599 N N . SER A 1 86 ? 0.789 0.988 18.055 1.00 96.06 86 SER A N 1
ATOM 600 C CA . SER A 1 86 ? 0.127 1.898 18.990 1.00 96.06 86 SER A CA 1
ATOM 601 C C . SER A 1 86 ? 0.475 1.480 20.420 1.00 96.06 86 SER A C 1
ATOM 603 O O . SER A 1 86 ? -0.063 0.510 20.954 1.00 96.06 86 SER A O 1
ATOM 605 N N . GLY A 1 87 ? 1.448 2.156 21.037 1.00 93.31 87 GLY A N 1
ATOM 606 C CA . GLY A 1 87 ? 2.020 1.696 22.306 1.00 93.31 87 GLY A CA 1
ATOM 607 C C . GLY A 1 87 ? 2.640 0.299 22.164 1.00 93.31 87 GLY A C 1
ATOM 608 O O . GLY A 1 87 ? 3.519 0.099 21.329 1.00 93.31 87 GLY A O 1
ATOM 609 N N . SER A 1 88 ? 2.180 -0.668 22.965 1.00 93.56 88 SER A N 1
ATOM 610 C CA . SER A 1 88 ? 2.591 -2.079 22.872 1.00 93.56 88 SER A CA 1
ATOM 611 C C . SER A 1 88 ? 1.769 -2.905 21.875 1.00 93.56 88 SER A C 1
ATOM 613 O O . SER A 1 88 ? 2.140 -4.042 21.580 1.00 93.56 88 SER A O 1
ATOM 615 N N . ALA A 1 89 ? 0.658 -2.368 21.360 1.00 95.38 89 ALA A N 1
ATOM 616 C CA . ALA A 1 89 ? -0.176 -3.050 20.380 1.00 95.38 89 ALA A CA 1
ATOM 617 C C . ALA A 1 89 ? 0.418 -2.909 18.975 1.00 95.38 89 ALA A C 1
ATOM 619 O O . ALA A 1 89 ? 0.931 -1.849 18.602 1.00 95.38 89 ALA A O 1
ATOM 620 N N . THR A 1 90 ? 0.315 -3.970 18.174 1.00 95.19 90 THR A N 1
ATOM 621 C CA . THR A 1 90 ? 0.777 -3.977 16.781 1.00 95.19 90 THR A CA 1
ATOM 622 C C . THR A 1 90 ? -0.275 -4.587 15.868 1.00 95.19 90 THR A C 1
ATOM 624 O O . THR A 1 90 ? -1.004 -5.489 16.281 1.00 95.19 90 THR A O 1
ATOM 627 N N . ILE A 1 91 ? -0.344 -4.088 14.637 1.00 95.38 91 ILE A N 1
ATOM 628 C CA . ILE A 1 91 ? -1.116 -4.688 13.548 1.00 95.38 91 ILE A CA 1
ATOM 629 C C . ILE A 1 91 ? -0.101 -5.230 12.531 1.00 95.38 91 ILE A C 1
ATOM 631 O O . ILE A 1 91 ? 0.803 -4.484 12.132 1.00 95.38 91 ILE A O 1
ATOM 635 N N . PRO A 1 92 ? -0.185 -6.507 12.115 1.00 94.81 92 PRO A N 1
ATOM 636 C CA . PRO A 1 92 ? 0.659 -7.022 11.044 1.00 94.81 92 PRO A CA 1
ATOM 637 C C . PRO A 1 92 ? 0.494 -6.169 9.786 1.00 94.81 92 PRO A C 1
ATOM 639 O O . PRO A 1 92 ? -0.621 -5.938 9.329 1.00 94.81 92 PRO A O 1
ATOM 642 N N . MET A 1 93 ? 1.593 -5.716 9.178 1.00 96.94 93 MET A N 1
ATOM 643 C CA . MET A 1 93 ? 1.483 -4.876 7.977 1.00 96.94 93 MET A CA 1
ATOM 644 C C . MET A 1 93 ? 0.885 -5.650 6.782 1.00 96.94 93 MET A C 1
ATOM 646 O O . MET A 1 93 ? 0.349 -5.044 5.861 1.00 96.94 93 MET A O 1
ATOM 650 N N . SER A 1 94 ? 0.900 -6.987 6.829 1.00 96.75 94 SER A N 1
ATOM 651 C CA . SER A 1 94 ? 0.209 -7.863 5.875 1.00 96.75 94 SER A CA 1
ATOM 652 C C . SER A 1 94 ? -1.313 -7.724 5.892 1.00 96.75 94 SER A C 1
ATOM 654 O O . SER A 1 94 ? -1.959 -8.149 4.938 1.00 96.75 94 SER A O 1
ATOM 656 N N . ASP A 1 95 ? -1.892 -7.129 6.939 1.00 96.62 95 ASP A N 1
ATOM 657 C CA . ASP A 1 95 ? -3.324 -6.821 6.981 1.00 96.62 95 ASP A CA 1
ATOM 658 C C . ASP A 1 95 ? -3.661 -5.646 6.049 1.00 96.62 95 ASP A C 1
ATOM 660 O O . ASP A 1 95 ? -4.819 -5.461 5.668 1.00 96.62 95 ASP A O 1
ATOM 664 N N . VAL A 1 96 ? -2.654 -4.867 5.634 1.00 97.31 96 VAL A N 1
ATOM 665 C CA . VAL A 1 96 ? -2.781 -3.882 4.562 1.00 97.31 96 VAL A CA 1
ATOM 666 C C . VAL A 1 96 ? -2.602 -4.588 3.217 1.00 97.31 96 VAL A C 1
ATOM 668 O O . VAL A 1 96 ? -1.499 -4.934 2.797 1.00 97.31 96 VAL A O 1
ATOM 671 N N . GLY A 1 97 ? -3.713 -4.778 2.515 1.00 97.12 97 GLY A N 1
ATOM 672 C CA . GLY A 1 97 ? -3.737 -5.250 1.136 1.00 97.12 97 GLY A CA 1
ATOM 673 C C . GLY A 1 97 ? -3.469 -4.121 0.144 1.00 97.12 97 GLY A C 1
ATOM 674 O O . GLY A 1 97 ? -3.808 -2.963 0.392 1.00 97.12 97 GLY A O 1
ATOM 675 N N . VAL A 1 98 ? -2.901 -4.468 -1.011 1.00 98.06 98 VAL A N 1
ATOM 676 C CA . VAL A 1 98 ? -2.734 -3.558 -2.148 1.00 98.06 98 VAL A CA 1
ATOM 677 C C . VAL A 1 98 ? -3.117 -4.273 -3.441 1.00 98.06 98 VAL A C 1
ATOM 679 O O . VAL A 1 98 ? -2.723 -5.412 -3.682 1.00 98.06 98 VAL A O 1
ATOM 682 N N . THR A 1 99 ? -3.903 -3.604 -4.277 1.00 98.06 99 THR A N 1
ATOM 683 C CA . THR A 1 99 ? -4.323 -4.099 -5.595 1.00 98.06 99 THR A CA 1
ATOM 684 C C . THR A 1 99 ? -3.951 -3.090 -6.669 1.00 98.06 99 THR A C 1
ATOM 686 O O . THR A 1 99 ? -3.907 -1.894 -6.397 1.00 98.06 99 THR A O 1
ATOM 689 N N . SER A 1 100 ? -3.667 -3.555 -7.885 1.00 98.12 100 SER A N 1
ATOM 690 C CA . SER A 1 100 ? -3.324 -2.686 -9.017 1.00 98.12 100 SER A CA 1
ATOM 691 C C . SER A 1 100 ? -4.451 -2.653 -10.041 1.00 98.12 100 SER A C 1
ATOM 693 O O . SER A 1 100 ? -5.070 -3.681 -10.312 1.00 98.12 100 SER A O 1
ATOM 695 N N . SER A 1 101 ? -4.678 -1.490 -10.653 1.00 97.44 101 SER A N 1
ATOM 696 C CA . SER A 1 101 ? -5.576 -1.344 -11.803 1.00 97.44 101 SER A CA 1
ATOM 697 C C . SER A 1 101 ? -4.983 -1.856 -13.126 1.00 97.44 101 SER A C 1
ATOM 699 O O . SER A 1 101 ? -5.694 -1.883 -14.125 1.00 97.44 101 SER A O 1
ATOM 701 N N . ASP A 1 102 ? -3.692 -2.210 -13.167 1.00 94.62 102 ASP A N 1
ATOM 702 C CA . ASP A 1 102 ? -3.014 -2.769 -14.346 1.00 94.62 102 ASP A CA 1
ATOM 703 C C . ASP A 1 102 ? -2.293 -4.071 -13.968 1.00 94.62 102 ASP A C 1
ATOM 705 O O . ASP A 1 102 ? -1.342 -4.068 -13.185 1.00 94.62 102 ASP A O 1
ATOM 709 N N . ALA A 1 103 ? -2.713 -5.192 -14.557 1.00 93.19 103 ALA A N 1
ATOM 710 C CA . ALA A 1 103 ? -2.092 -6.496 -14.332 1.00 93.19 103 ALA A CA 1
ATOM 711 C C . ALA A 1 103 ? -0.641 -6.572 -14.848 1.00 93.19 103 ALA A C 1
ATOM 713 O O . ALA A 1 103 ? 0.146 -7.375 -14.350 1.00 93.19 103 ALA A O 1
ATOM 714 N N . ALA A 1 104 ? -0.262 -5.728 -15.817 1.00 92.19 104 ALA A N 1
ATOM 715 C CA . ALA A 1 104 ? 1.110 -5.613 -16.305 1.00 92.19 104 ALA A CA 1
ATOM 716 C C . ALA A 1 104 ? 2.022 -4.816 -15.351 1.00 92.19 104 ALA A C 1
ATOM 718 O O . ALA A 1 104 ? 3.246 -4.906 -15.471 1.00 92.19 104 ALA A O 1
ATOM 719 N N . LEU A 1 105 ? 1.441 -4.082 -14.394 1.00 94.81 105 LEU A N 1
ATOM 720 C CA . LEU A 1 105 ? 2.113 -3.400 -13.288 1.00 94.81 105 LEU A CA 1
ATOM 721 C C . LEU A 1 105 ? 1.525 -3.890 -11.950 1.00 94.81 105 LEU A C 1
ATOM 723 O O . LEU A 1 105 ? 0.791 -3.153 -11.282 1.00 94.81 105 LEU A O 1
ATOM 727 N N . PRO A 1 106 ? 1.807 -5.144 -11.551 1.00 97.12 106 PRO A N 1
ATOM 728 C CA . PRO A 1 106 ? 1.256 -5.707 -10.326 1.00 97.12 106 PRO A CA 1
ATOM 729 C C . PRO A 1 106 ? 1.787 -4.971 -9.091 1.00 97.12 106 PRO A C 1
ATOM 731 O O . PRO A 1 106 ? 2.950 -4.561 -9.045 1.00 97.12 106 PRO A O 1
ATOM 734 N N . ALA A 1 107 ? 0.940 -4.838 -8.072 1.00 97.19 107 ALA A N 1
ATOM 735 C CA . ALA A 1 107 ? 1.363 -4.357 -6.764 1.00 97.19 107 ALA A CA 1
ATOM 736 C C . ALA A 1 107 ? 2.021 -5.513 -5.982 1.00 97.19 107 ALA A C 1
ATOM 738 O O . ALA A 1 107 ? 1.415 -6.584 -5.880 1.00 97.19 107 ALA A O 1
ATOM 739 N N . PRO A 1 108 ? 3.241 -5.350 -5.438 1.00 97.31 108 PRO A N 1
ATOM 740 C CA . PRO A 1 108 ? 3.843 -6.370 -4.585 1.00 97.31 108 PRO A CA 1
ATOM 741 C C . PRO A 1 108 ? 3.023 -6.552 -3.304 1.00 97.31 108 PRO A C 1
ATOM 743 O O . PRO A 1 108 ? 2.640 -5.565 -2.676 1.00 97.31 108 PRO A O 1
ATOM 746 N N . ALA A 1 109 ? 2.807 -7.800 -2.883 1.00 96.50 109 ALA A N 1
ATOM 747 C CA . ALA A 1 109 ? 2.188 -8.082 -1.591 1.00 96.50 109 ALA A CA 1
ATOM 748 C C . ALA A 1 109 ? 3.046 -7.516 -0.447 1.00 96.50 109 ALA A C 1
ATOM 750 O O . ALA A 1 109 ? 4.276 -7.634 -0.457 1.00 96.50 109 ALA A O 1
ATOM 751 N N . ILE A 1 110 ? 2.392 -6.913 0.544 1.00 97.88 110 ILE A N 1
ATOM 752 C CA . ILE A 1 110 ? 3.056 -6.353 1.720 1.00 97.88 110 ILE A CA 1
ATOM 753 C C . ILE A 1 110 ? 3.252 -7.494 2.733 1.00 97.88 110 ILE A C 1
ATOM 755 O O . ILE A 1 110 ? 2.271 -8.137 3.111 1.00 97.88 110 ILE A O 1
ATOM 759 N N . PRO A 1 111 ? 4.491 -7.815 3.152 1.00 97.75 111 PRO A N 1
ATOM 760 C CA . PRO A 1 111 ? 4.709 -8.858 4.150 1.00 97.75 111 PRO A CA 1
ATOM 761 C C . PRO A 1 111 ? 4.286 -8.363 5.542 1.00 97.75 111 PRO A C 1
ATOM 763 O O . PRO A 1 111 ? 4.130 -7.165 5.763 1.00 97.75 111 PRO A O 1
ATOM 766 N N . ALA A 1 112 ? 4.160 -9.268 6.516 1.00 95.94 112 ALA A N 1
ATOM 767 C CA . ALA A 1 112 ? 3.878 -8.874 7.900 1.00 95.94 112 ALA A CA 1
ATOM 768 C C . ALA A 1 112 ? 5.007 -8.007 8.491 1.00 95.94 112 ALA A C 1
ATOM 770 O O . ALA A 1 112 ? 4.743 -7.025 9.186 1.00 95.94 112 ALA A O 1
ATOM 771 N N . THR A 1 113 ? 6.258 -8.367 8.185 1.00 95.38 113 THR A N 1
ATOM 772 C CA . THR A 1 113 ? 7.495 -7.682 8.585 1.00 95.38 113 THR A CA 1
ATOM 773 C C . THR A 1 113 ? 8.589 -7.893 7.530 1.00 95.38 113 THR A C 1
ATOM 775 O O . THR A 1 113 ? 8.510 -8.812 6.713 1.00 95.38 113 THR A O 1
ATOM 778 N N . GLY A 1 114 ? 9.634 -7.057 7.548 1.00 96.12 114 GLY A N 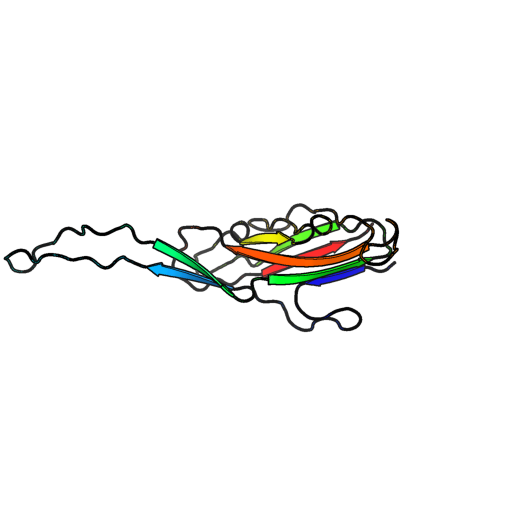1
ATOM 779 C CA . GLY A 1 114 ? 10.813 -7.232 6.696 1.00 96.12 114 GLY A CA 1
ATOM 780 C C . GLY A 1 114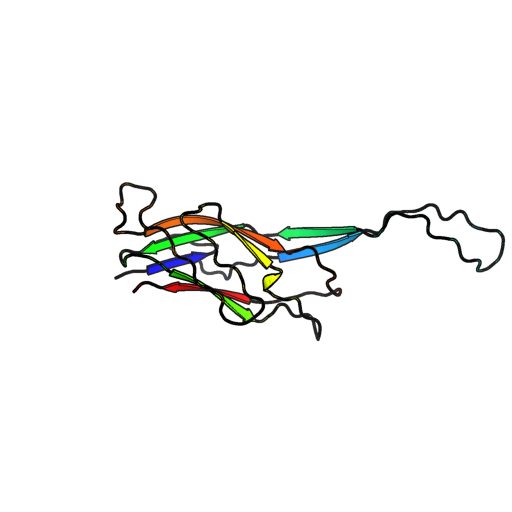 ? 10.527 -7.072 5.199 1.00 96.12 114 GLY A C 1
ATOM 781 O O . GLY A 1 114 ? 9.655 -6.302 4.802 1.00 96.12 114 GLY A O 1
ATOM 782 N N . THR A 1 115 ? 11.287 -7.780 4.361 1.00 97.38 115 THR A N 1
ATOM 783 C CA . THR A 1 115 ? 11.208 -7.683 2.893 1.00 97.38 115 THR A CA 1
ATOM 784 C C . THR A 1 115 ? 10.345 -8.798 2.313 1.00 97.38 115 THR A C 1
ATOM 786 O O . THR A 1 115 ? 10.571 -9.973 2.595 1.00 97.38 115 THR A O 1
ATOM 789 N N . GLY A 1 116 ? 9.386 -8.429 1.466 1.00 96.25 116 GLY A N 1
ATOM 790 C CA . GLY A 1 116 ? 8.473 -9.356 0.808 1.00 96.25 116 GLY A CA 1
ATOM 791 C C . GLY A 1 116 ? 9.029 -9.947 -0.486 1.00 96.25 116 GLY A C 1
ATOM 792 O O . GLY A 1 116 ? 10.119 -9.608 -0.959 1.00 96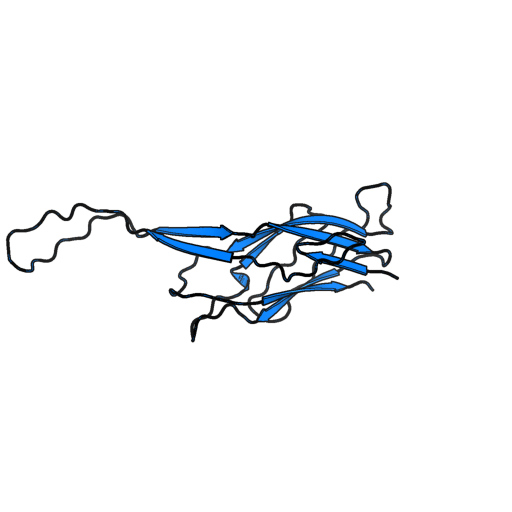.25 116 GLY A O 1
ATOM 793 N N . THR A 1 117 ? 8.236 -10.831 -1.088 1.00 96.00 117 THR A N 1
ATOM 794 C CA . THR A 1 117 ? 8.517 -11.411 -2.404 1.00 96.00 117 THR A CA 1
ATOM 795 C C . THR A 1 117 ? 8.428 -10.353 -3.497 1.00 96.00 117 THR A C 1
ATOM 797 O O . THR A 1 117 ? 7.532 -9.508 -3.486 1.00 96.00 117 THR A O 1
ATOM 800 N N . ALA A 1 118 ? 9.336 -10.420 -4.468 1.00 96.50 118 ALA A N 1
ATOM 801 C CA . ALA A 1 118 ? 9.302 -9.524 -5.611 1.00 96.50 118 ALA A CA 1
ATOM 802 C C . ALA A 1 118 ? 8.295 -9.991 -6.676 1.00 96.50 118 ALA A C 1
ATOM 804 O O . ALA A 1 118 ? 8.077 -11.188 -6.856 1.00 96.50 118 ALA A O 1
ATOM 805 N N . VAL A 1 119 ? 7.726 -9.037 -7.408 1.00 96.88 119 VAL A N 1
ATOM 806 C CA . VAL A 1 119 ? 6.872 -9.245 -8.583 1.00 96.88 119 VAL A CA 1
ATOM 807 C C . VAL A 1 119 ? 7.514 -8.605 -9.809 1.00 96.88 119 VAL A C 1
ATOM 809 O O . VAL A 1 119 ? 8.274 -7.641 -9.696 1.00 96.88 119 VAL A O 1
ATOM 812 N N . ASN A 1 120 ? 7.213 -9.134 -10.992 1.00 95.19 120 ASN A N 1
ATOM 813 C CA . ASN A 1 120 ? 7.775 -8.639 -12.244 1.00 95.19 120 ASN A CA 1
ATOM 814 C C . ASN A 1 120 ? 6.784 -7.730 -12.970 1.00 95.19 120 ASN A C 1
ATOM 816 O O . ASN A 1 120 ? 5.619 -8.080 -13.146 1.00 95.19 120 ASN A O 1
ATOM 820 N N . VAL A 1 121 ? 7.272 -6.582 -13.434 1.00 93.12 121 VAL A N 1
ATOM 821 C CA . VAL A 1 121 ? 6.530 -5.676 -14.312 1.00 93.12 121 VAL A CA 1
ATOM 822 C C . VAL A 1 121 ? 6.710 -6.147 -15.747 1.00 93.12 121 VAL A C 1
ATOM 824 O O . VAL A 1 121 ? 7.831 -6.393 -16.204 1.00 93.12 121 VAL A O 1
ATOM 827 N N . THR A 1 122 ? 5.604 -6.270 -16.470 1.00 87.56 122 THR A N 1
ATOM 828 C CA . THR A 1 122 ? 5.643 -6.656 -17.879 1.00 87.56 122 THR A CA 1
ATOM 82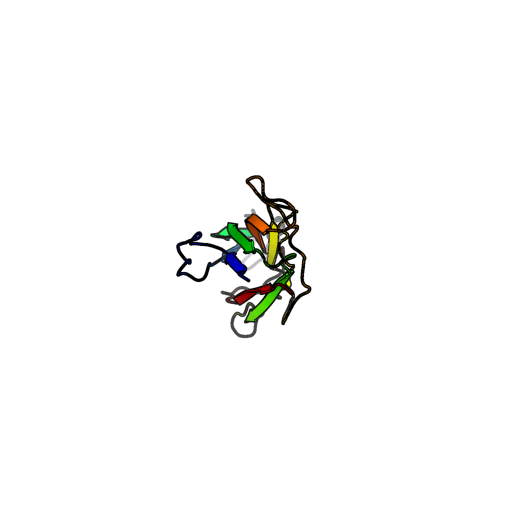9 C C . THR A 1 122 ? 6.125 -5.474 -18.721 1.00 87.56 122 THR A C 1
ATOM 831 O O . THR A 1 122 ? 5.593 -4.365 -18.612 1.00 87.56 122 THR A O 1
ATOM 834 N N . GLY A 1 123 ? 7.122 -5.718 -19.579 1.00 83.88 123 GLY A N 1
ATOM 835 C CA . GLY A 1 123 ? 7.650 -4.719 -20.514 1.00 83.88 123 GLY A CA 1
ATOM 836 C C . GLY A 1 123 ? 6.595 -4.188 -21.497 1.00 83.88 123 GLY A C 1
ATOM 837 O O . GLY A 1 123 ? 5.460 -4.670 -21.565 1.00 83.88 123 GLY A O 1
ATOM 838 N N . GLY A 1 124 ? 6.965 -3.173 -22.270 1.00 79.56 124 GLY A N 1
ATOM 839 C CA . GLY A 1 124 ? 6.054 -2.389 -23.104 1.00 79.56 124 GLY A CA 1
ATOM 840 C C . GLY A 1 124 ? 5.335 -1.290 -22.316 1.00 79.56 124 GLY A C 1
ATOM 841 O O . GLY A 1 124 ? 5.684 -0.983 -21.171 1.00 79.56 124 GLY A O 1
ATOM 842 N N . GLY A 1 125 ? 4.322 -0.682 -22.931 1.00 72.56 125 GLY A N 1
ATOM 843 C CA . GLY A 1 125 ? 3.607 0.439 -22.330 1.00 72.56 125 GLY A CA 1
ATOM 844 C C . GLY A 1 125 ? 2.621 1.133 -23.259 1.00 72.56 125 GLY A C 1
ATOM 845 O O . GLY A 1 125 ? 2.371 0.665 -24.366 1.00 72.56 125 GLY A O 1
ATOM 846 N N . SER A 1 126 ? 2.065 2.255 -22.796 1.00 61.56 126 SER A N 1
ATOM 847 C CA . SER A 1 126 ? 1.254 3.150 -23.635 1.00 61.56 126 SER A CA 1
ATOM 848 C C . SER A 1 126 ? 2.148 3.909 -24.623 1.00 61.56 126 SER A C 1
ATOM 850 O O . SER A 1 126 ? 3.197 4.417 -24.238 1.00 61.56 126 SER A O 1
ATOM 852 N N . GLY A 1 127 ? 1.751 3.991 -25.895 1.00 58.03 127 GLY A N 1
ATOM 853 C CA . GLY A 1 127 ? 2.641 4.401 -26.991 1.00 58.03 127 GLY A CA 1
ATOM 854 C C . GLY A 1 127 ? 3.449 3.211 -27.516 1.00 58.03 127 GLY A C 1
ATOM 855 O O . GLY A 1 127 ? 3.682 2.256 -26.788 1.00 58.03 127 GLY A O 1
ATOM 856 N N . ALA A 1 128 ? 3.818 3.225 -28.798 1.00 54.72 128 ALA A N 1
ATOM 857 C CA . ALA A 1 128 ? 4.327 2.077 -29.566 1.00 54.72 128 ALA A CA 1
ATOM 858 C C . ALA A 1 128 ? 5.738 1.573 -29.164 1.00 54.72 128 ALA A C 1
ATOM 860 O O . ALA A 1 128 ? 6.597 1.330 -30.010 1.00 54.72 128 ALA A O 1
ATOM 861 N N . TYR A 1 129 ? 5.996 1.417 -27.871 1.00 64.88 129 TYR A N 1
ATOM 862 C CA . TYR A 1 129 ? 7.205 0.837 -27.319 1.00 64.88 129 TYR A CA 1
ATOM 863 C C . TYR A 1 129 ? 7.032 -0.685 -27.262 1.00 64.88 129 TYR A C 1
ATOM 865 O O . TYR A 1 129 ? 6.082 -1.201 -26.673 1.00 64.88 129 TYR A O 1
ATOM 873 N N . ASN A 1 130 ? 7.944 -1.416 -27.898 1.00 68.62 130 ASN A N 1
ATOM 874 C CA . ASN A 1 130 ? 8.011 -2.872 -27.786 1.00 68.62 130 ASN A CA 1
ATOM 875 C C . ASN A 1 130 ? 8.416 -3.301 -26.356 1.00 68.62 130 ASN A C 1
ATOM 877 O O . ASN A 1 130 ? 8.610 -2.478 -25.461 1.00 68.62 130 ASN A O 1
ATOM 881 N N . SER A 1 131 ? 8.600 -4.601 -26.131 1.00 70.12 131 SER A N 1
ATOM 882 C CA . SER A 1 131 ? 9.009 -5.161 -24.834 1.00 70.12 131 SER A CA 1
ATOM 883 C C . SER A 1 131 ? 10.411 -4.744 -24.346 1.00 70.12 131 SER A C 1
ATOM 885 O O . SER A 1 131 ? 10.817 -5.182 -23.271 1.00 70.12 131 SER A O 1
ATOM 887 N N . LEU A 1 132 ? 11.158 -3.912 -25.090 1.00 76.88 132 LEU A N 1
ATOM 888 C CA . LEU A 1 132 ? 12.506 -3.459 -24.714 1.00 76.88 132 LEU A CA 1
ATOM 889 C C . LEU A 1 132 ? 12.495 -2.305 -23.699 1.00 76.88 132 LEU A C 1
ATOM 891 O O . LEU A 1 132 ? 13.491 -2.080 -23.011 1.00 76.88 132 LEU A O 1
ATOM 895 N N . VAL A 1 133 ? 11.383 -1.573 -23.597 1.00 85.62 133 VAL A N 1
ATOM 896 C CA . VAL A 1 133 ? 11.190 -0.467 -22.647 1.00 85.62 133 VAL A CA 1
ATOM 897 C C . VAL A 1 133 ? 9.976 -0.777 -21.784 1.00 85.62 133 VAL A C 1
ATOM 899 O O . VAL A 1 133 ? 8.987 -1.304 -22.275 1.00 85.62 133 VAL A O 1
ATOM 902 N N . THR A 1 134 ? 10.031 -0.440 -20.500 1.00 89.25 134 THR A N 1
ATOM 903 C CA . THR A 1 134 ? 8.868 -0.469 -19.606 1.00 89.25 134 THR A CA 1
ATOM 904 C C . THR A 1 134 ? 8.341 0.951 -19.463 1.00 89.25 134 THR A C 1
ATOM 906 O O . THR A 1 134 ? 9.099 1.833 -19.062 1.00 89.25 134 THR A O 1
ATOM 909 N N . LEU A 1 135 ? 7.067 1.178 -19.786 1.00 89.75 135 LEU A N 1
ATOM 910 C CA . LEU A 1 135 ? 6.362 2.439 -19.551 1.00 89.75 135 LEU A CA 1
ATOM 911 C C . LEU A 1 135 ? 4.939 2.145 -19.068 1.00 89.75 135 LEU A C 1
ATOM 913 O O . LEU A 1 135 ? 4.004 2.021 -19.858 1.00 89.75 135 LEU A O 1
ATOM 917 N N . ARG A 1 136 ? 4.775 2.002 -17.754 1.00 90.81 136 ARG A N 1
ATOM 918 C CA . ARG A 1 136 ? 3.506 1.601 -17.141 1.00 90.81 136 ARG A CA 1
ATOM 919 C C . ARG A 1 136 ? 3.039 2.636 -16.135 1.00 90.81 136 ARG A C 1
ATOM 921 O O . ARG A 1 136 ? 3.846 3.216 -15.407 1.00 90.81 136 ARG A O 1
ATOM 928 N N . SER A 1 137 ? 1.729 2.827 -16.075 1.00 92.19 137 SER A N 1
ATOM 929 C CA . SER A 1 137 ? 1.075 3.615 -15.039 1.00 92.19 137 SER A CA 1
ATOM 930 C C . SER A 1 137 ? -0.173 2.884 -14.570 1.00 92.19 137 SER A C 1
ATOM 932 O O . SER A 1 137 ? -0.886 2.301 -15.381 1.00 92.19 137 SER A O 1
ATOM 934 N N . ALA A 1 138 ? -0.418 2.904 -13.267 1.00 95.06 138 ALA A N 1
ATOM 935 C CA . ALA A 1 138 ? -1.553 2.245 -12.637 1.00 95.06 138 ALA A CA 1
ATOM 936 C C . ALA A 1 138 ? -2.016 3.046 -11.422 1.00 95.06 138 ALA A C 1
ATOM 938 O O . ALA A 1 138 ? -1.289 3.900 -10.921 1.00 95.06 138 ALA A O 1
ATOM 939 N N . ASN A 1 139 ? -3.200 2.728 -10.916 1.00 96.75 139 ASN A N 1
ATOM 940 C CA . ASN A 1 139 ? -3.631 3.133 -9.588 1.00 96.75 139 ASN A CA 1
ATOM 941 C C . ASN A 1 139 ? -3.511 1.928 -8.658 1.00 96.75 139 ASN A C 1
ATOM 943 O O . ASN A 1 139 ? -4.102 0.877 -8.920 1.00 96.75 139 ASN A O 1
ATOM 947 N N . TRP A 1 140 ? -2.744 2.076 -7.582 1.00 97.94 140 TRP A N 1
ATOM 948 C CA . TRP A 1 140 ? -2.688 1.096 -6.507 1.00 97.94 140 TRP A CA 1
ATOM 949 C C . TRP A 1 140 ? -3.697 1.460 -5.426 1.00 97.94 140 TRP A C 1
ATOM 951 O O . TRP A 1 140 ? -3.642 2.551 -4.863 1.00 97.94 140 TRP A O 1
ATOM 961 N N . THR A 1 141 ? -4.623 0.545 -5.152 1.00 98.31 141 THR A N 1
ATOM 962 C CA . THR A 1 141 ? -5.673 0.716 -4.146 1.00 98.31 141 THR A CA 1
ATOM 963 C C . THR A 1 141 ? -5.337 -0.109 -2.918 1.00 98.31 141 THR A C 1
ATOM 965 O O . THR A 1 141 ? -5.241 -1.336 -2.991 1.00 98.31 141 THR A O 1
ATOM 968 N N . PHE A 1 142 ? -5.164 0.581 -1.798 1.00 98.25 142 PHE A N 1
ATOM 969 C CA . PHE A 1 142 ? -4.871 0.010 -0.498 1.00 98.25 142 PHE A CA 1
ATOM 970 C C . PHE A 1 142 ? -6.164 -0.260 0.274 1.00 98.25 142 PHE A C 1
ATOM 972 O O . PHE A 1 142 ? -7.127 0.510 0.209 1.00 98.25 142 PHE A O 1
ATOM 979 N N . SER A 1 143 ? -6.168 -1.345 1.036 1.00 97.75 143 SER A N 1
ATOM 980 C CA . SER A 1 143 ? -7.276 -1.767 1.893 1.00 97.75 143 SER A CA 1
ATOM 981 C C . SER A 1 143 ? -6.732 -2.311 3.205 1.00 97.75 143 SER A C 1
ATOM 983 O O . SER A 1 143 ? -5.664 -2.911 3.205 1.00 97.75 143 SER A O 1
ATOM 985 N N . LEU A 1 144 ? -7.484 -2.181 4.292 1.00 97.00 144 LEU A N 1
ATOM 986 C CA . LEU A 1 144 ? -7.187 -2.870 5.545 1.00 97.00 144 LEU A CA 1
ATOM 987 C C . LEU A 1 144 ? -8.150 -4.050 5.705 1.00 97.00 144 LEU A C 1
ATOM 989 O O . LEU A 1 144 ? -9.360 -3.884 5.535 1.00 97.00 144 LEU A O 1
ATOM 993 N N . ALA A 1 145 ? -7.619 -5.230 6.016 1.00 93.94 145 ALA A N 1
ATOM 994 C CA . ALA A 1 145 ? -8.416 -6.416 6.291 1.00 93.94 145 ALA A CA 1
ATOM 995 C C . ALA A 1 145 ? -9.344 -6.193 7.496 1.00 93.94 145 ALA A C 1
ATOM 997 O O . ALA A 1 145 ? -9.029 -5.442 8.423 1.00 93.94 145 ALA A O 1
ATOM 998 N N . SER A 1 146 ? -10.490 -6.873 7.513 1.00 85.12 146 SER A N 1
ATOM 999 C CA . SER A 1 146 ? -11.323 -6.935 8.712 1.00 85.12 146 SER A CA 1
ATOM 1000 C C . SER A 1 146 ? -10.594 -7.736 9.791 1.00 85.12 146 SER A C 1
ATOM 1002 O O . SER A 1 146 ? -10.270 -8.903 9.570 1.00 85.12 146 SER A O 1
ATOM 1004 N N . GLY A 1 147 ? -10.370 -7.133 10.955 1.00 81.25 147 GLY A N 1
ATOM 1005 C CA . GLY A 1 147 ? -9.680 -7.767 12.073 1.00 81.25 147 GLY A CA 1
ATOM 1006 C C . GLY A 1 147 ? -10.161 -7.219 13.412 1.00 81.25 147 GLY A C 1
ATOM 1007 O O . GLY A 1 147 ? -10.829 -6.186 13.474 1.00 81.25 147 GLY A O 1
ATOM 1008 N N . ASN A 1 148 ? -9.830 -7.925 14.493 1.00 83.19 148 ASN A N 1
ATOM 1009 C CA . ASN A 1 148 ? -10.075 -7.451 15.851 1.00 83.19 148 ASN A CA 1
ATOM 1010 C C . ASN A 1 148 ? -8.859 -6.648 16.330 1.00 83.19 148 ASN A C 1
ATOM 1012 O O . ASN A 1 148 ? -7.970 -7.178 16.996 1.00 83.19 148 ASN A O 1
ATOM 1016 N N . TYR A 1 149 ? -8.792 -5.386 15.915 1.00 89.38 149 TYR A N 1
ATOM 1017 C CA . TYR A 1 149 ? -7.707 -4.486 16.289 1.00 89.38 149 TYR A CA 1
ATOM 1018 C C . TYR A 1 149 ? -8.004 -3.824 17.632 1.00 89.38 149 TYR A C 1
ATOM 1020 O O . TYR A 1 149 ? -9.104 -3.314 17.854 1.00 89.38 149 TYR A O 1
ATOM 1028 N N . ALA A 1 150 ? -7.014 -3.787 18.524 1.00 92.19 150 ALA A N 1
ATOM 1029 C CA . ALA A 1 150 ? -7.133 -2.991 19.738 1.00 92.19 150 ALA A CA 1
ATOM 1030 C C . ALA A 1 150 ? -7.307 -1.508 19.370 1.00 92.19 150 ALA A C 1
ATOM 1032 O O . ALA A 1 150 ? -6.701 -1.026 18.409 1.00 92.19 150 ALA A O 1
ATOM 1033 N N . ALA A 1 151 ? -8.119 -0.776 20.130 1.00 91.06 151 ALA A N 1
ATOM 1034 C CA . ALA A 1 151 ? -8.322 0.647 19.884 1.00 91.06 151 ALA A CA 1
ATOM 1035 C C . ALA A 1 151 ? -6.996 1.414 20.017 1.00 91.06 151 ALA A C 1
ATOM 1037 O O . ALA A 1 151 ? -6.256 1.227 20.982 1.00 91.06 151 ALA A O 1
ATOM 1038 N N . GLY A 1 152 ? -6.704 2.283 19.051 1.00 94.31 152 GLY A N 1
ATOM 1039 C CA . GLY A 1 152 ? -5.473 3.063 19.038 1.00 94.31 152 GLY A CA 1
ATOM 1040 C C . GLY A 1 152 ? -5.228 3.752 17.702 1.00 94.31 152 GLY A C 1
ATOM 1041 O O . GLY A 1 152 ? -5.924 3.506 16.718 1.00 94.31 152 GLY A O 1
ATOM 1042 N N . VAL A 1 153 ? -4.219 4.621 17.679 1.00 96.56 153 VAL A N 1
ATOM 1043 C CA . VAL A 1 153 ? -3.689 5.220 16.448 1.00 96.56 153 VAL A CA 1
ATOM 1044 C C . VAL A 1 153 ? -2.423 4.463 16.077 1.00 96.56 153 VAL A C 1
ATOM 1046 O O . VAL A 1 153 ? -1.460 4.473 16.847 1.00 96.56 153 VAL A O 1
ATOM 1049 N N . TYR A 1 154 ? -2.442 3.804 14.921 1.00 97.38 154 TYR A N 1
ATOM 1050 C CA . TYR A 1 154 ? -1.342 2.979 14.435 1.00 97.38 154 TYR A CA 1
ATOM 1051 C C . TYR A 1 154 ? -0.618 3.687 13.300 1.00 97.38 154 TYR A C 1
ATOM 1053 O O . TYR A 1 154 ? -1.241 4.069 12.313 1.00 97.38 154 TYR A O 1
ATOM 1061 N N . ASN A 1 155 ? 0.698 3.833 13.429 1.00 96.88 155 ASN A N 1
ATOM 1062 C CA . ASN A 1 155 ? 1.543 4.405 12.386 1.00 96.88 155 ASN A CA 1
ATOM 1063 C C . ASN A 1 155 ? 2.612 3.393 11.997 1.00 96.88 155 ASN A C 1
ATOM 1065 O O . ASN A 1 155 ? 3.140 2.693 12.855 1.00 96.88 155 ASN A O 1
ATOM 1069 N N . GLY A 1 156 ? 2.923 3.328 10.709 1.00 96.50 156 GLY A N 1
ATOM 1070 C CA . GLY A 1 156 ? 3.909 2.418 10.146 1.00 96.50 156 GLY A CA 1
ATOM 1071 C C . GLY A 1 156 ? 4.335 2.891 8.761 1.00 96.50 156 GLY A C 1
ATOM 1072 O O . GLY A 1 156 ? 3.784 3.855 8.226 1.00 96.50 156 GLY A O 1
ATOM 1073 N N . GLN A 1 157 ? 5.324 2.222 8.180 1.00 96.75 157 GLN A N 1
ATOM 1074 C CA . GLN A 1 157 ? 5.888 2.596 6.891 1.00 96.75 157 GLN A CA 1
ATOM 1075 C C . GLN A 1 157 ? 6.216 1.364 6.054 1.00 96.75 157 GLN A C 1
ATOM 1077 O O . GLN A 1 157 ? 6.854 0.419 6.522 1.00 96.75 157 GLN A O 1
ATOM 1082 N N . VAL A 1 158 ? 5.834 1.432 4.779 1.00 97.12 158 VAL A N 1
ATOM 1083 C CA . VAL A 1 158 ? 6.221 0.480 3.739 1.00 97.12 158 VAL A CA 1
ATOM 1084 C C . VAL A 1 158 ? 7.070 1.203 2.702 1.00 97.12 158 VAL A C 1
ATOM 1086 O O . VAL A 1 158 ? 6.695 2.268 2.215 1.00 97.12 158 VAL A O 1
ATOM 1089 N N . THR A 1 159 ? 8.200 0.605 2.345 1.00 96.12 159 THR A N 1
ATOM 1090 C CA . THR A 1 159 ? 9.051 1.033 1.237 1.00 96.12 159 THR A CA 1
ATOM 1091 C C . THR A 1 159 ? 8.825 0.110 0.051 1.00 96.12 159 THR A C 1
ATOM 1093 O O . THR A 1 159 ? 8.940 -1.110 0.169 1.00 96.12 159 THR A O 1
ATOM 1096 N N . PHE A 1 160 ? 8.552 0.691 -1.115 1.00 96.38 160 PHE A N 1
ATOM 1097 C CA . PHE A 1 160 ? 8.531 -0.036 -2.378 1.00 96.38 160 PHE A CA 1
ATOM 1098 C C . PHE A 1 160 ? 9.831 0.219 -3.136 1.00 96.38 160 PHE A C 1
ATOM 1100 O O . PHE A 1 160 ? 10.271 1.360 -3.269 1.00 96.38 160 PHE A O 1
ATOM 1107 N N . THR A 1 161 ? 10.453 -0.839 -3.645 1.00 96.25 161 THR A N 1
ATOM 1108 C CA . THR A 1 161 ? 11.718 -0.744 -4.380 1.00 96.25 161 THR A CA 1
ATOM 1109 C C . THR A 1 161 ? 11.571 -1.363 -5.754 1.00 96.25 161 THR A C 1
ATOM 1111 O O . THR A 1 161 ? 11.145 -2.512 -5.877 1.00 96.25 161 THR A O 1
ATOM 1114 N N . ALA A 1 162 ? 11.974 -0.604 -6.770 1.00 95.38 162 ALA A N 1
ATOM 1115 C CA . ALA A 1 162 ? 12.142 -1.087 -8.127 1.00 95.38 162 ALA A CA 1
ATOM 1116 C C . ALA A 1 162 ? 13.616 -1.386 -8.406 1.00 95.38 162 ALA A C 1
ATOM 1118 O O . ALA A 1 162 ? 14.491 -0.600 -8.047 1.00 95.38 162 ALA A O 1
ATOM 1119 N N . SER A 1 163 ? 13.893 -2.490 -9.091 1.00 94.56 163 SER A N 1
ATOM 1120 C CA . SER A 1 163 ? 15.234 -2.842 -9.551 1.00 94.56 163 SER A CA 1
ATOM 1121 C C . SER A 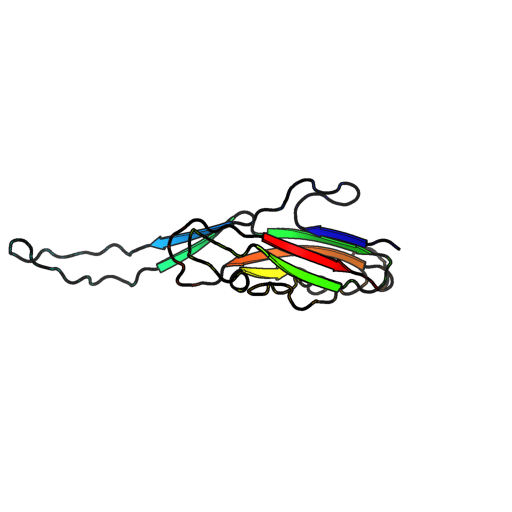1 163 ? 15.204 -3.394 -10.970 1.00 94.56 163 SER A C 1
ATOM 1123 O O . SER A 1 163 ? 14.196 -3.928 -11.429 1.00 94.56 163 SER A O 1
ATOM 1125 N N . THR A 1 164 ? 16.330 -3.289 -11.666 1.00 88.88 164 THR A N 1
ATOM 1126 C CA . THR A 1 164 ? 16.520 -3.828 -13.019 1.00 88.88 164 THR A CA 1
ATOM 1127 C C . THR A 1 164 ? 17.911 -4.475 -13.099 1.00 88.88 164 THR A C 1
ATOM 1129 O O . THR A 1 164 ? 18.796 -3.962 -12.416 1.00 88.88 164 THR A O 1
ATOM 1132 N N . PRO A 1 165 ? 18.121 -5.542 -13.899 1.00 73.06 165 PRO A N 1
ATOM 1133 C CA . PRO A 1 165 ? 19.375 -6.318 -13.916 1.00 73.06 165 PRO A CA 1
ATOM 1134 C C . PRO A 1 165 ? 20.644 -5.557 -14.310 1.00 73.06 165 PRO A C 1
ATOM 1136 O O . PRO A 1 165 ? 20.573 -4.734 -15.247 1.00 73.06 165 PRO A O 1
#